Protein AF-A0A7Y4VXN4-F1 (afdb_monomer)

pLDDT: mean 85.09, std 18.15, range [38.78, 98.44]

Sequence (126 aa):
MGIVTRGLPALLALLVVAACGDRPVGPDLSAPVELRLVSPAGAEGAALVEIEGAGTAVAIDATEVVSEVIGGRTRVVLIRENPGELRFRFTPAEGERRGAATVIDVAGPDNAIRASIPGYRVEAVQ

Solvent-accessible surface area (backbone atoms only — not comparable to full-atom values): 7402 Å² total; per-residue (Å²): 141,80,91,82,86,89,79,90,74,90,80,78,76,84,77,78,75,81,78,72,77,82,65,82,86,45,42,78,38,61,47,74,37,42,36,31,59,46,54,84,84,55,56,31,17,32,35,36,35,40,28,48,38,44,49,50,60,40,59,35,91,79,20,46,58,52,62,50,68,54,95,59,22,20,39,36,40,40,38,28,95,69,52,32,84,48,38,33,36,39,35,48,38,92,89,45,70,62,25,52,54,42,69,76,48,43,22,34,67,83,72,43,70,56,94,70,64,89,77,48,40,49,41,62,65,130

Mean predicted aligned error: 10.09 Å

Structure (mmCIF, N/CA/C/O backbone):
data_AF-A0A7Y4VXN4-F1
#
_entry.id   AF-A0A7Y4VXN4-F1
#
loop_
_atom_site.group_PDB
_atom_site.id
_atom_site.type_symbol
_atom_site.label_atom_id
_atom_site.label_alt_id
_atom_site.label_comp_id
_atom_site.label_asym_id
_atom_site.label_entity_id
_atom_site.label_seq_id
_atom_site.pdbx_PDB_ins_code
_atom_site.Cartn_x
_atom_site.Cartn_y
_atom_site.Cartn_z
_atom_site.occupancy
_atom_site.B_iso_or_equiv
_atom_site.auth_seq_id
_atom_site.auth_comp_id
_atom_site.auth_asym_id
_atom_site.auth_atom_id
_atom_site.pdbx_PDB_model_num
ATOM 1 N N . MET A 1 1 ? 16.744 -39.474 -66.134 1.00 38.78 1 MET A N 1
ATOM 2 C CA . MET A 1 1 ? 16.334 -38.063 -65.932 1.00 38.78 1 MET A CA 1
ATOM 3 C C . MET A 1 1 ? 14.934 -38.088 -65.339 1.00 38.78 1 MET A C 1
ATOM 5 O O . MET A 1 1 ? 14.071 -38.630 -65.999 1.00 38.78 1 MET A O 1
ATOM 9 N N . GLY A 1 2 ? 14.612 -37.659 -64.123 1.00 41.28 2 GLY A N 1
ATOM 10 C CA . GLY A 1 2 ? 15.354 -37.096 -62.998 1.00 41.28 2 GLY A CA 1
ATOM 11 C C . GLY A 1 2 ? 14.497 -37.295 -61.733 1.00 41.28 2 GLY A C 1
ATOM 12 O O . GLY A 1 2 ? 13.276 -37.395 -61.821 1.00 41.28 2 GLY A O 1
ATOM 13 N N . ILE A 1 3 ? 15.145 -37.424 -60.577 1.00 48.34 3 ILE A N 1
ATOM 14 C CA . ILE A 1 3 ? 14.510 -37.508 -59.255 1.00 48.34 3 ILE A CA 1
ATOM 15 C C . ILE A 1 3 ? 14.100 -36.093 -5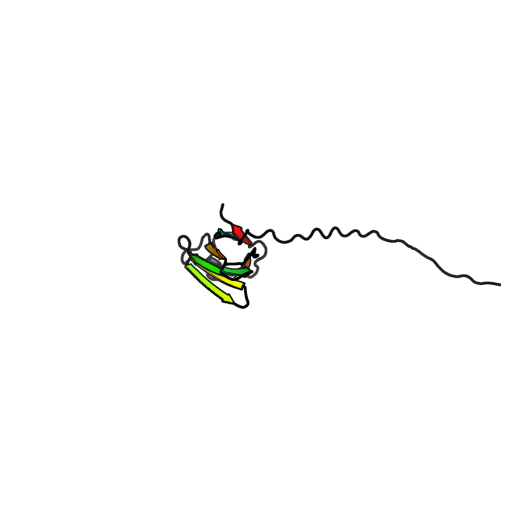8.843 1.00 48.34 3 ILE A C 1
ATOM 17 O O . ILE A 1 3 ? 14.949 -35.206 -58.887 1.00 48.34 3 ILE A O 1
ATOM 21 N N . VAL A 1 4 ? 12.869 -35.884 -58.365 1.00 46.41 4 VAL A N 1
ATOM 22 C CA . VAL A 1 4 ? 12.564 -34.726 -57.508 1.00 46.41 4 VAL A CA 1
ATOM 23 C C . VAL A 1 4 ? 11.712 -35.177 -56.325 1.00 46.41 4 VAL A C 1
ATOM 25 O O . VAL A 1 4 ? 10.547 -35.541 -56.445 1.00 46.41 4 VAL A O 1
ATOM 28 N N . THR A 1 5 ? 12.369 -35.185 -55.173 1.00 50.03 5 THR A N 1
ATOM 29 C CA . THR A 1 5 ? 11.817 -35.267 -53.824 1.00 50.03 5 THR A CA 1
ATOM 30 C C . THR A 1 5 ? 11.246 -33.909 -53.392 1.00 50.03 5 THR A C 1
ATOM 32 O O . THR A 1 5 ? 11.740 -32.879 -53.842 1.00 50.03 5 THR A O 1
ATOM 35 N N . ARG A 1 6 ? 10.333 -33.946 -52.401 1.00 50.41 6 ARG A N 1
ATOM 36 C CA . ARG A 1 6 ? 10.072 -32.950 -51.324 1.00 50.41 6 ARG A CA 1
ATOM 37 C C . ARG A 1 6 ? 8.699 -32.274 -51.352 1.00 50.41 6 ARG A C 1
ATOM 39 O O . ARG A 1 6 ? 8.335 -31.644 -52.334 1.00 50.41 6 ARG A O 1
ATOM 46 N N . GLY A 1 7 ? 8.030 -32.294 -50.190 1.00 42.56 7 GLY A N 1
ATOM 47 C CA . GLY A 1 7 ? 7.185 -31.162 -49.792 1.00 42.56 7 GLY A CA 1
ATOM 48 C C . GLY A 1 7 ? 5.898 -31.422 -49.003 1.00 42.56 7 GLY A C 1
ATOM 49 O O . GLY A 1 7 ? 4.919 -30.734 -49.249 1.00 42.56 7 GLY A O 1
ATOM 50 N N . LEU A 1 8 ? 5.864 -32.359 -48.053 1.00 49.53 8 LEU A N 1
ATOM 51 C CA . LEU A 1 8 ? 4.909 -32.309 -46.930 1.00 49.53 8 LEU A CA 1
ATOM 52 C C . LEU A 1 8 ? 5.287 -31.107 -46.020 1.00 49.53 8 LEU A C 1
ATOM 54 O O . LEU A 1 8 ? 6.485 -30.874 -45.857 1.00 49.53 8 LEU A O 1
ATOM 58 N N . PRO A 1 9 ? 4.388 -30.477 -45.244 1.00 49.94 9 PRO A N 1
ATOM 59 C CA . PRO A 1 9 ? 3.179 -29.710 -45.562 1.00 49.94 9 PRO A CA 1
ATOM 60 C C . PRO A 1 9 ? 3.307 -28.242 -45.053 1.00 49.94 9 PRO A C 1
ATOM 62 O O . PRO A 1 9 ? 3.825 -28.001 -43.966 1.00 49.94 9 PRO A O 1
ATOM 65 N N . ALA A 1 10 ? 2.796 -27.233 -45.765 1.00 52.41 10 ALA A N 1
ATOM 66 C CA . ALA A 1 10 ? 2.778 -25.846 -45.264 1.00 52.41 10 ALA A CA 1
ATOM 67 C C . ALA A 1 10 ? 1.481 -25.555 -44.484 1.00 52.41 10 ALA A C 1
ATOM 69 O O . ALA A 1 10 ? 0.628 -24.782 -44.913 1.00 52.41 10 ALA A O 1
ATOM 70 N N . LEU A 1 11 ? 1.332 -26.207 -43.328 1.00 55.06 11 LEU A N 1
ATOM 71 C CA . LEU A 1 11 ? 0.368 -25.840 -42.290 1.00 55.06 11 LEU A CA 1
ATOM 72 C C . LEU A 1 11 ? 0.880 -24.560 -41.598 1.00 55.06 11 LEU A C 1
ATOM 74 O O . LEU A 1 11 ? 1.429 -24.613 -40.500 1.00 55.06 11 LEU A O 1
ATOM 78 N N . LEU A 1 12 ? 0.778 -23.407 -42.271 1.00 57.03 12 LEU A N 1
ATOM 79 C CA . LEU A 1 12 ? 1.074 -22.109 -41.661 1.00 57.03 12 LEU A CA 1
ATOM 80 C C . LEU A 1 12 ? -0.079 -21.740 -40.722 1.00 57.03 12 LEU A C 1
ATOM 82 O O . LEU A 1 12 ? -1.063 -21.107 -41.098 1.00 57.03 12 LEU A O 1
ATOM 86 N N . ALA A 1 13 ? 0.063 -22.211 -39.486 1.00 55.03 13 ALA A N 1
ATOM 87 C CA . ALA A 1 13 ? -0.700 -21.808 -38.324 1.00 55.03 13 ALA A CA 1
ATOM 88 C C . ALA A 1 13 ? -0.621 -20.284 -38.152 1.00 55.03 13 ALA A C 1
ATOM 90 O O . ALA A 1 13 ? 0.400 -19.733 -37.737 1.00 55.03 13 ALA A O 1
ATOM 91 N N . LEU A 1 14 ? -1.721 -19.605 -38.472 1.00 54.00 14 LEU A N 1
ATOM 92 C CA . LEU A 1 14 ? -1.922 -18.186 -38.212 1.00 54.00 14 LEU A CA 1
ATOM 93 C C . LEU A 1 14 ? -2.237 -17.994 -36.714 1.00 54.00 14 LEU A C 1
ATOM 95 O O . LEU A 1 14 ? -3.375 -17.758 -36.318 1.00 54.00 14 LEU A O 1
ATOM 99 N N . LEU A 1 15 ? -1.223 -18.157 -35.862 1.00 58.66 15 LEU A N 1
ATOM 100 C CA . LEU A 1 15 ? -1.262 -17.793 -34.443 1.00 58.66 15 LEU A CA 1
ATOM 101 C C . LEU A 1 15 ? -1.130 -16.270 -34.325 1.00 58.66 15 LEU A C 1
ATOM 103 O O . LEU A 1 15 ? -0.056 -15.737 -34.050 1.00 58.66 15 LEU A O 1
ATOM 107 N N . VAL A 1 16 ? -2.230 -15.551 -34.554 1.00 60.97 16 VAL A N 1
ATOM 108 C CA . VAL A 1 16 ? -2.337 -14.147 -34.142 1.00 60.97 16 VAL A CA 1
ATOM 109 C C . VAL A 1 16 ? -2.566 -14.154 -32.635 1.00 60.97 16 VAL A C 1
ATOM 111 O O . VAL A 1 16 ? -3.694 -14.212 -32.155 1.00 60.97 16 VAL A O 1
ATOM 114 N N . VAL A 1 17 ? -1.471 -14.168 -31.876 1.00 58.03 17 VAL A N 1
ATOM 115 C CA . VAL A 1 17 ? -1.514 -13.917 -30.438 1.00 58.03 17 V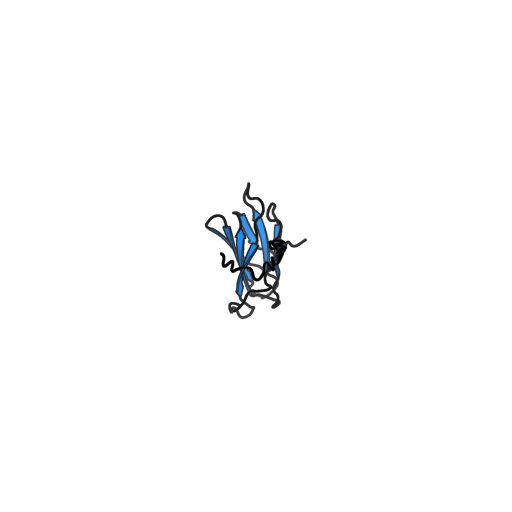AL A CA 1
ATOM 116 C C . VAL A 1 17 ? -1.927 -12.460 -30.271 1.00 58.03 17 VAL A C 1
ATOM 118 O O . VAL A 1 17 ? -1.139 -11.544 -30.505 1.00 58.03 17 VAL A O 1
ATOM 121 N N . ALA A 1 18 ? -3.186 -12.250 -29.896 1.00 55.00 18 ALA A N 1
ATOM 122 C CA . ALA A 1 18 ? -3.646 -11.009 -29.306 1.00 55.00 18 ALA A CA 1
ATOM 123 C C . ALA A 1 18 ? -2.890 -10.813 -27.984 1.00 55.00 18 ALA A C 1
ATOM 125 O O . ALA A 1 18 ? -3.367 -11.174 -26.914 1.00 55.00 18 ALA A O 1
ATOM 126 N N . ALA A 1 19 ? -1.679 -10.266 -28.061 1.00 51.06 19 ALA A N 1
ATOM 127 C CA . ALA A 1 19 ? -0.991 -9.699 -26.914 1.00 51.06 19 ALA A CA 1
ATOM 128 C C . ALA A 1 19 ? -1.661 -8.357 -26.580 1.00 51.06 19 ALA A C 1
ATOM 130 O O . ALA A 1 19 ? -1.078 -7.286 -26.741 1.00 51.06 19 ALA A O 1
ATOM 131 N N . CYS A 1 20 ? -2.926 -8.414 -26.157 1.00 53.50 20 CYS A N 1
ATOM 132 C CA . CYS A 1 20 ? -3.497 -7.355 -25.344 1.00 53.50 20 CYS A CA 1
ATOM 133 C C . CYS A 1 20 ? -2.689 -7.369 -24.052 1.00 53.50 20 CYS A C 1
ATOM 135 O O . CYS A 1 20 ? -2.827 -8.268 -23.230 1.00 53.50 20 CYS A O 1
ATOM 137 N N . GLY A 1 21 ? -1.753 -6.429 -23.943 1.00 42.59 21 GLY A N 1
ATOM 138 C CA . GLY A 1 21 ? -0.999 -6.224 -22.724 1.00 42.59 21 GLY A CA 1
ATOM 139 C C . GLY A 1 21 ? -1.968 -5.853 -21.614 1.00 42.59 21 GLY A C 1
ATOM 140 O O . GLY A 1 21 ? -2.363 -4.692 -21.518 1.00 42.59 21 GLY A O 1
ATOM 141 N N . ASP A 1 22 ? -2.314 -6.832 -20.783 1.00 48.38 22 ASP A N 1
ATOM 142 C CA . ASP A 1 22 ? -2.835 -6.636 -19.434 1.00 48.38 22 ASP A CA 1
ATOM 143 C C . ASP A 1 22 ? -1.746 -5.931 -18.621 1.00 48.38 22 ASP A C 1
ATOM 145 O O . ASP A 1 22 ? -1.037 -6.522 -17.807 1.00 48.38 22 ASP A O 1
ATOM 149 N N . ARG A 1 23 ? -1.537 -4.639 -18.890 1.00 49.44 23 ARG A N 1
ATOM 150 C CA . ARG A 1 23 ? -0.858 -3.783 -17.929 1.00 49.44 23 ARG A CA 1
ATOM 151 C C . ARG A 1 23 ? -1.801 -3.692 -16.736 1.00 49.44 23 ARG A C 1
ATOM 153 O O . ARG A 1 23 ? -2.939 -3.262 -16.935 1.00 49.44 23 ARG A O 1
ATOM 160 N N . PRO A 1 24 ? -1.363 -4.070 -15.524 1.00 49.84 24 PRO A N 1
ATOM 161 C CA . PRO A 1 24 ? -2.151 -3.832 -14.329 1.00 49.84 24 PRO A CA 1
ATOM 162 C C . PRO A 1 24 ? -2.530 -2.351 -14.303 1.00 49.84 24 PRO A C 1
ATOM 164 O O . PRO A 1 24 ? -1.654 -1.483 -14.317 1.00 49.84 24 PRO A O 1
ATOM 167 N N . VAL A 1 25 ? -3.829 -2.055 -14.348 1.00 57.94 25 VAL A N 1
ATOM 168 C CA . VAL A 1 25 ? -4.331 -0.688 -14.200 1.00 57.94 25 VAL A CA 1
ATOM 169 C C . VAL A 1 25 ? -4.1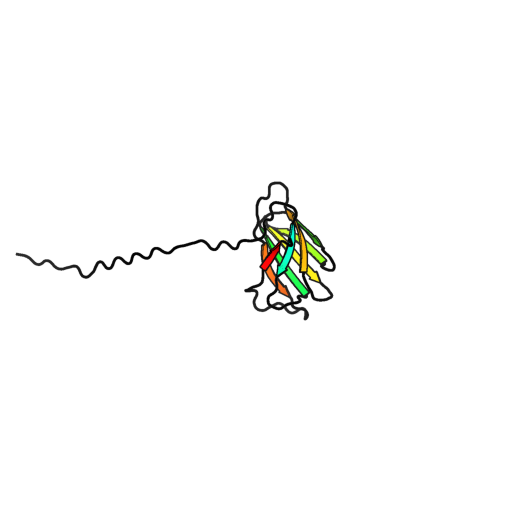74 -0.340 -12.723 1.00 57.94 25 VAL A C 1
ATOM 171 O O . VAL A 1 25 ? -5.039 -0.638 -11.906 1.00 57.94 25 VAL A O 1
ATOM 174 N N . GLY A 1 26 ? -3.004 0.185 -12.368 1.00 66.88 26 GLY A N 1
ATOM 175 C CA . GLY A 1 26 ? -2.736 0.731 -11.043 1.00 66.88 26 GLY A CA 1
ATOM 176 C C . GLY A 1 26 ? -3.440 2.078 -10.832 1.00 66.88 26 GLY A C 1
ATOM 177 O O . GLY A 1 26 ? -3.936 2.670 -11.797 1.00 66.88 26 GLY A O 1
ATOM 178 N N . PRO A 1 27 ? -3.491 2.576 -9.585 1.00 76.94 27 PRO A N 1
ATOM 179 C CA . PRO A 1 27 ? -4.010 3.912 -9.297 1.00 76.94 27 PRO A CA 1
ATOM 180 C C . PRO A 1 27 ? -3.233 4.992 -10.071 1.00 76.94 27 PRO A C 1
ATOM 182 O O . PRO A 1 27 ? -2.033 4.854 -10.306 1.00 76.94 27 PRO A O 1
ATOM 185 N N . ASP A 1 28 ? -3.899 6.084 -10.461 1.00 83.06 28 ASP A N 1
ATOM 186 C CA . ASP A 1 28 ? -3.207 7.243 -11.036 1.00 83.06 28 ASP A CA 1
ATOM 187 C C . ASP A 1 28 ? -2.489 8.013 -9.923 1.00 83.06 28 ASP A C 1
ATOM 189 O O . ASP A 1 28 ? -3.121 8.664 -9.094 1.00 83.06 28 ASP A O 1
ATOM 193 N N . LEU A 1 29 ? -1.160 7.917 -9.904 1.00 89.12 29 LEU A N 1
ATOM 194 C CA . LEU A 1 29 ? -0.300 8.557 -8.907 1.00 89.12 29 LEU A CA 1
ATOM 195 C C . LEU A 1 29 ? 0.314 9.876 -9.403 1.00 89.12 29 LEU A C 1
ATOM 197 O O . LEU A 1 29 ? 1.380 10.267 -8.943 1.00 89.12 29 LEU A O 1
ATOM 201 N N . SER A 1 30 ? -0.303 10.549 -10.380 1.00 87.44 30 SER A N 1
ATOM 202 C CA . SER A 1 30 ? 0.169 11.850 -10.894 1.00 87.44 30 SER A CA 1
ATOM 203 C C . SER A 1 30 ? -0.195 13.057 -10.017 1.00 87.44 30 SER A C 1
ATOM 205 O O . SER A 1 30 ? 0.310 14.156 -10.242 1.00 87.44 30 SER A O 1
ATOM 207 N N . ALA A 1 31 ? -1.038 12.863 -9.005 1.00 91.25 31 ALA A N 1
ATOM 208 C CA . ALA A 1 31 ? -1.435 13.870 -8.029 1.00 91.25 31 ALA A CA 1
ATOM 209 C C . ALA A 1 31 ? -1.512 13.232 -6.631 1.00 91.25 31 ALA A C 1
ATOM 211 O O . ALA A 1 31 ? -1.513 12.001 -6.527 1.00 91.25 31 ALA A O 1
ATOM 212 N N . PRO A 1 32 ? -1.578 14.037 -5.553 1.00 94.00 32 PRO A N 1
ATOM 213 C CA . PRO A 1 32 ? -1.845 13.511 -4.225 1.00 94.00 32 PRO A CA 1
ATOM 214 C C . PRO A 1 32 ? -3.104 12.644 -4.228 1.00 94.00 32 PRO A C 1
ATOM 216 O O . PRO A 1 32 ? -4.170 13.092 -4.651 1.00 94.00 32 PRO A O 1
ATOM 219 N N . VAL A 1 33 ? -2.978 11.409 -3.758 1.00 93.88 33 VAL A N 1
ATOM 220 C CA . VAL A 1 33 ? -4.046 10.413 -3.817 1.00 93.88 33 VAL A CA 1
ATOM 221 C C . VAL A 1 33 ? -4.044 9.575 -2.557 1.00 93.88 33 VAL A C 1
ATOM 223 O O . VAL A 1 33 ? -3.006 9.271 -1.966 1.00 93.88 33 VAL A O 1
ATOM 226 N N . GLU A 1 34 ? -5.239 9.229 -2.119 1.00 96.00 34 GLU A N 1
ATOM 227 C CA . GLU A 1 34 ? -5.422 8.302 -1.028 1.00 96.00 34 GLU A CA 1
ATOM 228 C C . GLU A 1 34 ? -5.449 6.869 -1.548 1.00 96.00 34 GLU A C 1
ATOM 230 O O . GLU A 1 34 ? -6.157 6.561 -2.503 1.00 96.00 34 GLU A O 1
ATOM 235 N N . LEU A 1 35 ? -4.671 5.999 -0.916 1.00 96.00 35 LEU A N 1
ATOM 236 C CA . LEU A 1 35 ? -4.481 4.617 -1.314 1.00 96.00 35 LEU A CA 1
ATOM 237 C C . LEU A 1 35 ? -4.867 3.681 -0.172 1.00 96.00 35 LEU A C 1
ATOM 239 O O . LEU A 1 35 ? -4.611 3.964 1.000 1.00 96.00 35 LEU A O 1
ATOM 243 N N . ARG A 1 36 ? -5.438 2.531 -0.527 1.00 96.25 36 ARG A N 1
ATOM 244 C CA . ARG A 1 36 ? -5.708 1.430 0.401 1.00 96.25 36 ARG A CA 1
ATOM 245 C C . ARG A 1 36 ? -5.124 0.122 -0.107 1.00 96.25 36 ARG A C 1
ATOM 247 O O . ARG A 1 36 ? -5.128 -0.140 -1.313 1.00 96.25 36 ARG A O 1
ATOM 254 N N . LEU A 1 37 ? -4.688 -0.726 0.819 1.00 96.69 37 LEU A N 1
ATOM 255 C CA . LEU A 1 37 ? -4.438 -2.131 0.524 1.00 96.69 37 LEU A CA 1
ATOM 256 C C . LEU A 1 37 ? -5.775 -2.865 0.402 1.00 96.69 37 LEU A C 1
ATOM 258 O O . LEU A 1 37 ? -6.583 -2.854 1.329 1.00 96.69 37 LEU A O 1
ATOM 262 N N . VAL A 1 38 ? -5.979 -3.567 -0.708 1.00 96.50 38 VAL A N 1
ATOM 263 C CA . VAL A 1 38 ? -7.057 -4.545 -0.835 1.00 96.50 38 VAL A CA 1
ATOM 264 C C . VAL A 1 38 ? -6.493 -5.931 -0.572 1.00 96.50 38 VAL A C 1
ATOM 266 O O . VAL A 1 38 ? -5.720 -6.456 -1.375 1.00 96.50 38 VAL A O 1
ATOM 269 N N . SER A 1 39 ? -6.895 -6.511 0.558 1.00 96.31 39 SER A N 1
ATOM 270 C CA . SER A 1 39 ? -6.510 -7.861 0.961 1.00 96.31 39 SER A CA 1
ATOM 271 C C . SER A 1 39 ? -7.606 -8.883 0.627 1.00 96.31 39 SER A C 1
ATOM 273 O O . SER A 1 39 ? -8.765 -8.673 0.997 1.00 96.31 39 SER A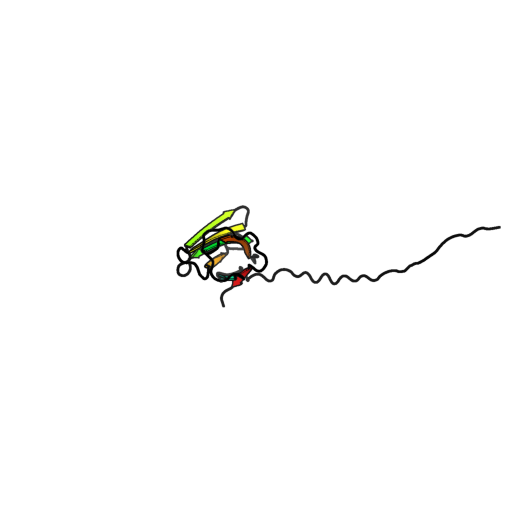 O 1
ATOM 275 N N . PRO A 1 40 ? -7.268 -10.022 -0.006 1.00 96.44 40 PRO A N 1
ATOM 276 C CA . PRO A 1 40 ? -8.174 -11.161 -0.126 1.00 96.44 40 PRO A CA 1
ATOM 277 C C . PRO A 1 40 ? -8.377 -11.921 1.198 1.00 96.44 40 PRO A C 1
ATOM 279 O O . PRO A 1 40 ? -9.322 -12.699 1.303 1.00 96.44 40 PRO A O 1
ATOM 282 N N . ALA A 1 41 ? -7.515 -11.721 2.201 1.00 94.88 41 ALA A N 1
ATOM 283 C CA . ALA A 1 41 ? -7.581 -12.397 3.499 1.00 94.88 41 ALA A CA 1
ATOM 284 C C . ALA A 1 41 ? -8.297 -11.574 4.590 1.00 94.88 41 ALA A C 1
ATOM 286 O O . ALA A 1 41 ? -8.448 -12.046 5.717 1.00 94.88 41 ALA A O 1
ATOM 287 N N . GLY A 1 42 ? -8.774 -10.367 4.264 1.00 94.00 42 GLY A N 1
ATOM 288 C CA . GLY A 1 42 ? -9.492 -9.494 5.191 1.00 94.00 42 GLY A CA 1
ATOM 289 C C . GLY A 1 42 ? -8.564 -8.542 5.946 1.00 94.00 42 GLY A C 1
ATOM 290 O O . GLY A 1 42 ? -7.734 -7.876 5.337 1.00 94.00 42 GLY A O 1
ATOM 291 N N . ALA A 1 43 ? -8.753 -8.418 7.261 1.00 95.75 43 ALA A N 1
ATOM 292 C CA . ALA A 1 43 ? -7.972 -7.502 8.092 1.00 95.75 43 ALA A CA 1
ATOM 293 C C . ALA A 1 43 ? -6.491 -7.916 8.154 1.00 95.75 43 ALA A C 1
ATOM 295 O O . ALA A 1 43 ? -6.182 -9.078 8.423 1.00 95.75 43 ALA A O 1
ATOM 296 N N . GLU A 1 44 ? -5.588 -6.954 7.953 1.00 97.12 44 GLU A N 1
ATOM 297 C CA . GLU A 1 44 ? -4.135 -7.163 7.974 1.00 97.12 44 GLU A CA 1
ATOM 298 C C . GLU A 1 44 ? -3.473 -6.319 9.069 1.00 97.12 44 GLU A C 1
ATOM 300 O O . GLU A 1 44 ? -4.024 -5.303 9.503 1.00 97.12 44 GLU A O 1
ATOM 305 N N . GLY A 1 45 ? -2.297 -6.760 9.523 1.00 97.50 45 GLY A N 1
ATOM 306 C CA . GLY A 1 45 ? -1.497 -6.056 10.527 1.00 97.50 45 GLY A CA 1
ATOM 307 C C . GLY A 1 45 ? -0.470 -5.113 9.904 1.00 97.50 45 GLY A C 1
ATOM 308 O O . GLY A 1 45 ? -0.270 -4.003 10.392 1.00 97.50 45 GLY A O 1
ATOM 309 N N . ALA A 1 46 ? 0.157 -5.516 8.796 1.00 98.38 46 ALA A N 1
ATOM 310 C CA . ALA A 1 46 ? 1.128 -4.678 8.099 1.00 98.38 46 ALA A CA 1
ATOM 311 C C . ALA A 1 46 ? 1.241 -5.013 6.610 1.00 98.38 46 ALA A C 1
ATOM 313 O O . ALA A 1 46 ? 0.872 -6.103 6.173 1.00 98.38 46 ALA A O 1
ATOM 314 N N . ALA A 1 47 ? 1.797 -4.088 5.832 1.00 98.38 47 ALA A N 1
ATOM 315 C CA . ALA A 1 47 ? 2.164 -4.332 4.443 1.00 98.38 47 ALA A CA 1
ATOM 316 C C . ALA A 1 47 ? 3.360 -3.487 4.010 1.00 98.38 47 ALA A C 1
ATOM 318 O O . ALA A 1 47 ? 3.502 -2.335 4.418 1.00 98.38 47 ALA A O 1
ATOM 319 N N . LEU A 1 48 ? 4.186 -4.052 3.134 1.00 98.38 48 LEU A N 1
ATOM 320 C CA . LEU A 1 48 ? 5.196 -3.330 2.376 1.00 98.38 48 LEU A CA 1
ATOM 321 C C . LEU A 1 48 ? 4.678 -3.115 0.953 1.00 98.38 48 LEU A C 1
ATOM 323 O O . LEU A 1 48 ? 4.380 -4.067 0.229 1.00 98.38 48 LEU A O 1
ATOM 327 N N . VAL A 1 49 ? 4.615 -1.854 0.547 1.00 97.50 49 VAL A N 1
ATOM 328 C CA . VAL A 1 49 ? 4.225 -1.415 -0.792 1.00 97.50 49 VAL A CA 1
ATOM 329 C C . VAL A 1 49 ? 5.413 -0.719 -1.447 1.00 97.50 49 VAL A C 1
ATOM 331 O O . VAL A 1 49 ? 6.118 0.062 -0.811 1.00 97.50 49 VAL A O 1
ATOM 334 N N . GLU A 1 50 ? 5.630 -0.981 -2.730 1.00 96.31 50 GLU A N 1
ATOM 335 C CA . GLU A 1 50 ? 6.582 -0.244 -3.556 1.00 96.31 50 GLU A CA 1
ATOM 336 C C . GLU A 1 50 ? 5.827 0.540 -4.628 1.00 96.31 50 GLU A C 1
ATOM 338 O O . GLU A 1 50 ? 4.988 -0.005 -5.345 1.00 96.31 50 GLU A O 1
ATOM 343 N N . ILE A 1 51 ? 6.118 1.832 -4.715 1.00 95.06 51 ILE A N 1
ATOM 344 C CA . ILE A 1 51 ? 5.531 2.764 -5.669 1.00 95.06 51 ILE A CA 1
ATOM 345 C C . ILE A 1 51 ? 6.620 3.192 -6.647 1.00 95.06 51 ILE A C 1
ATOM 347 O O . ILE A 1 51 ? 7.704 3.612 -6.241 1.00 95.06 51 ILE A O 1
ATOM 351 N N . GLU A 1 52 ? 6.341 3.085 -7.942 1.00 92.25 52 GLU A N 1
ATOM 352 C CA . GLU A 1 52 ? 7.218 3.640 -8.969 1.00 92.25 52 GLU A CA 1
ATOM 353 C C . GLU A 1 52 ? 7.199 5.173 -8.920 1.00 92.25 52 GLU A C 1
ATOM 355 O O . GLU A 1 52 ? 6.130 5.783 -8.904 1.00 92.25 52 GLU A O 1
ATOM 360 N N . GLY A 1 53 ? 8.383 5.787 -8.910 1.00 91.75 53 GLY A N 1
ATOM 361 C CA . GLY A 1 53 ? 8.550 7.229 -8.756 1.00 91.75 53 GLY A CA 1
ATOM 362 C C . GLY A 1 53 ? 8.840 7.651 -7.315 1.00 91.75 53 GLY A C 1
ATOM 363 O O . GLY A 1 53 ? 8.517 6.962 -6.336 1.00 91.75 53 GLY A O 1
ATOM 364 N N . ALA A 1 54 ? 9.487 8.805 -7.184 1.00 93.69 54 ALA A N 1
ATOM 365 C CA . ALA A 1 54 ? 9.724 9.434 -5.895 1.00 93.69 54 ALA A CA 1
ATOM 366 C C . ALA A 1 54 ? 8.452 10.106 -5.349 1.00 93.69 54 ALA A C 1
ATOM 368 O O . ALA A 1 54 ? 7.639 10.665 -6.086 1.00 93.69 54 ALA A O 1
ATOM 369 N N . GLY A 1 55 ? 8.295 10.104 -4.030 1.00 94.19 55 GLY A N 1
ATOM 370 C CA . GLY A 1 55 ? 7.194 10.777 -3.359 1.00 94.19 55 GLY A CA 1
ATOM 371 C C . GLY A 1 55 ? 7.246 10.595 -1.852 1.00 94.19 55 GLY A C 1
ATOM 372 O O . GLY A 1 55 ? 8.210 10.062 -1.300 1.00 94.19 55 GLY A O 1
ATOM 373 N N . THR A 1 56 ? 6.197 11.053 -1.184 1.00 95.56 56 THR A N 1
ATOM 374 C CA . THR A 1 56 ? 6.032 10.920 0.263 1.00 95.56 56 THR A CA 1
ATOM 375 C C . THR A 1 56 ? 4.725 10.209 0.574 1.00 95.56 56 THR A C 1
ATOM 377 O O . THR A 1 56 ? 3.703 10.442 -0.074 1.00 95.56 56 THR A O 1
ATOM 380 N N . ALA A 1 57 ? 4.756 9.324 1.568 1.00 97.12 57 ALA A N 1
ATOM 381 C CA . ALA A 1 57 ? 3.566 8.673 2.090 1.00 97.12 57 ALA A CA 1
ATOM 382 C C . ALA A 1 57 ? 3.295 9.166 3.512 1.00 97.12 57 ALA A C 1
ATOM 384 O O . ALA A 1 57 ? 4.217 9.308 4.314 1.00 97.12 57 ALA A O 1
ATOM 385 N N . VAL A 1 58 ? 2.029 9.424 3.823 1.00 97.44 58 VAL A N 1
ATOM 386 C CA . VAL A 1 58 ? 1.597 9.842 5.159 1.00 97.44 58 VAL A CA 1
ATOM 387 C C . VAL A 1 58 ? 0.450 8.974 5.655 1.00 97.44 58 VAL A C 1
ATOM 389 O O . VAL A 1 58 ? -0.385 8.508 4.876 1.00 97.44 58 VAL A O 1
ATOM 392 N N . ALA A 1 59 ? 0.434 8.782 6.970 1.00 95.94 59 ALA A N 1
ATOM 393 C CA . ALA A 1 59 ? -0.577 8.034 7.698 1.00 95.94 59 ALA A CA 1
ATOM 394 C C . ALA A 1 59 ? -1.999 8.548 7.454 1.00 95.94 59 ALA A C 1
ATOM 396 O O . ALA A 1 59 ? -2.236 9.755 7.344 1.00 95.94 59 ALA A O 1
ATOM 397 N N . ILE A 1 60 ? -2.942 7.607 7.413 1.00 95.56 60 ILE A N 1
ATOM 398 C CA . ILE A 1 60 ? -4.380 7.858 7.488 1.00 95.56 60 ILE A CA 1
ATOM 399 C C . ILE A 1 60 ? -4.950 6.978 8.594 1.00 95.56 60 ILE A C 1
ATOM 401 O O . ILE A 1 60 ? -4.563 5.818 8.748 1.00 95.56 60 ILE A O 1
ATOM 405 N N . ASP A 1 61 ? -5.888 7.538 9.353 1.00 93.00 61 ASP A N 1
ATOM 406 C CA . ASP A 1 61 ? -6.533 6.878 10.483 1.00 93.00 61 ASP A CA 1
ATOM 407 C C . ASP A 1 61 ? -5.500 6.300 11.470 1.00 93.00 61 ASP A C 1
ATOM 409 O O . ASP A 1 61 ? -4.594 7.003 11.913 1.00 93.00 61 ASP A O 1
ATOM 413 N N . ALA A 1 62 ? -5.644 5.025 11.836 1.00 93.69 62 ALA A N 1
ATOM 414 C CA . ALA A 1 62 ? -4.764 4.328 12.770 1.00 93.69 62 ALA A CA 1
ATOM 415 C C . ALA A 1 62 ? -3.580 3.618 12.083 1.00 93.69 62 ALA A C 1
ATOM 417 O O . ALA A 1 62 ? -2.918 2.804 12.724 1.00 93.69 62 ALA A O 1
ATOM 418 N N . THR A 1 63 ? -3.353 3.844 10.784 1.00 96.62 63 THR A N 1
ATOM 419 C CA . THR A 1 63 ? -2.209 3.273 10.064 1.00 96.62 63 THR A CA 1
ATOM 420 C C . THR A 1 63 ? -0.966 4.113 10.307 1.00 96.62 63 THR A C 1
ATOM 422 O O . THR A 1 63 ? -0.906 5.273 9.914 1.00 96.62 63 THR A O 1
ATOM 425 N N . GLU A 1 64 ? 0.056 3.510 10.897 1.00 97.75 64 GLU A N 1
ATOM 426 C CA . GLU A 1 64 ? 1.401 4.068 10.925 1.00 97.75 64 GLU A CA 1
ATOM 427 C C . GLU A 1 64 ? 2.077 3.866 9.571 1.00 97.75 64 GLU A C 1
ATOM 429 O O . GLU A 1 64 ? 1.899 2.835 8.915 1.00 97.75 64 GLU A O 1
ATOM 434 N N . VAL A 1 65 ? 2.854 4.863 9.147 1.00 98.19 65 VAL A N 1
ATOM 435 C CA . VAL A 1 65 ? 3.506 4.873 7.838 1.00 98.19 65 VAL A CA 1
ATOM 436 C C . VAL A 1 65 ? 4.966 5.252 7.989 1.00 98.19 65 VAL A C 1
ATOM 438 O O . VAL A 1 65 ? 5.293 6.306 8.535 1.00 98.19 65 VAL A O 1
ATOM 441 N N . VAL A 1 66 ? 5.836 4.411 7.441 1.00 97.62 66 VAL A N 1
ATOM 442 C CA . VAL A 1 66 ? 7.254 4.713 7.238 1.00 97.62 66 VAL A CA 1
ATOM 443 C C . VAL A 1 66 ? 7.529 4.631 5.746 1.00 97.62 66 VAL A C 1
ATOM 445 O O . VAL A 1 66 ? 7.171 3.641 5.110 1.00 97.62 66 VAL A O 1
ATOM 448 N N . SER A 1 67 ? 8.155 5.655 5.169 1.00 96.88 67 SER A N 1
ATOM 449 C CA . SER A 1 67 ? 8.479 5.652 3.743 1.00 96.88 67 SER A CA 1
ATOM 450 C C . SER A 1 67 ? 9.873 6.163 3.442 1.00 96.88 67 SER A C 1
ATOM 452 O O . SER A 1 67 ? 10.330 7.118 4.067 1.00 96.88 67 SER A O 1
ATOM 454 N N . GLU A 1 68 ? 10.500 5.577 2.427 1.00 97.69 68 GLU A N 1
ATOM 455 C CA . GLU A 1 68 ? 11.823 5.959 1.942 1.00 97.69 68 GLU A CA 1
ATOM 456 C C . GLU A 1 68 ? 11.881 5.870 0.413 1.00 97.69 68 GLU A C 1
ATOM 458 O O . GLU A 1 68 ? 11.306 4.962 -0.191 1.00 97.69 68 GLU A O 1
ATOM 463 N N . VAL A 1 69 ? 12.593 6.805 -0.222 1.00 96.44 69 VAL A N 1
ATOM 464 C CA . VAL A 1 69 ? 12.848 6.775 -1.667 1.00 96.44 69 VAL A CA 1
ATOM 465 C C . VAL A 1 69 ? 14.186 6.087 -1.930 1.00 96.44 69 VAL A C 1
ATOM 467 O O . VAL A 1 69 ? 15.234 6.581 -1.524 1.00 96.44 69 VAL A O 1
ATOM 470 N N . ILE A 1 70 ? 14.161 4.965 -2.649 1.00 94.19 70 ILE A N 1
ATOM 471 C CA . ILE A 1 70 ? 15.336 4.151 -2.978 1.00 94.19 70 ILE A CA 1
ATOM 472 C C . ILE A 1 70 ? 15.318 3.854 -4.477 1.00 94.19 70 ILE A C 1
ATOM 474 O O . ILE A 1 70 ? 14.371 3.267 -4.996 1.00 94.19 70 ILE A O 1
ATOM 478 N N . GLY A 1 71 ? 16.371 4.253 -5.197 1.00 90.94 71 GLY A N 1
ATOM 479 C CA . GLY A 1 71 ? 16.520 3.928 -6.622 1.00 90.94 71 GLY A CA 1
ATOM 480 C C . GLY A 1 71 ? 15.394 4.462 -7.521 1.00 90.94 71 GLY A C 1
ATOM 481 O O . GLY A 1 71 ? 15.045 3.809 -8.499 1.00 90.94 71 GLY A O 1
ATOM 482 N N . GLY A 1 72 ? 14.802 5.615 -7.181 1.00 89.75 72 GLY A N 1
ATOM 483 C CA . GLY A 1 72 ? 13.686 6.209 -7.934 1.00 89.75 72 GLY A CA 1
ATOM 484 C C . GLY A 1 72 ? 12.324 5.558 -7.672 1.00 89.75 72 GLY A C 1
ATOM 485 O O . GLY A 1 72 ? 11.379 5.787 -8.421 1.00 89.75 72 GLY A O 1
ATOM 486 N N . ARG A 1 73 ? 12.213 4.735 -6.625 1.00 93.94 73 ARG A N 1
ATOM 487 C CA . ARG A 1 73 ? 10.957 4.148 -6.150 1.00 93.94 73 ARG A CA 1
ATOM 488 C C . ARG A 1 73 ? 10.725 4.536 -4.703 1.00 93.94 73 ARG A C 1
ATOM 490 O O . ARG A 1 73 ? 11.680 4.650 -3.939 1.00 93.94 73 ARG A O 1
ATOM 497 N N . THR A 1 74 ? 9.471 4.694 -4.313 1.00 96.12 74 THR A N 1
ATOM 498 C CA . THR A 1 74 ? 9.100 4.935 -2.919 1.00 96.12 74 THR A CA 1
ATOM 499 C C . THR A 1 74 ? 8.675 3.622 -2.279 1.00 96.12 74 THR A C 1
ATOM 501 O O . THR A 1 74 ? 7.708 3.001 -2.715 1.00 96.12 74 THR A O 1
ATOM 504 N N . ARG A 1 75 ? 9.382 3.186 -1.237 1.00 97.81 75 ARG A N 1
ATOM 505 C CA . ARG A 1 75 ? 8.956 2.069 -0.390 1.00 97.81 75 ARG A CA 1
ATOM 506 C C . ARG A 1 75 ? 8.159 2.603 0.777 1.00 97.81 75 ARG A C 1
ATOM 508 O O . ARG A 1 75 ? 8.581 3.558 1.417 1.00 97.81 75 ARG A O 1
ATOM 515 N N . VAL A 1 76 ? 7.021 1.980 1.039 1.00 98.25 76 VAL A N 1
ATOM 516 C CA . VAL A 1 76 ? 6.070 2.391 2.065 1.00 98.25 76 VAL A CA 1
ATOM 517 C C . VAL A 1 76 ? 5.735 1.177 2.916 1.00 98.25 76 VAL A C 1
ATOM 519 O O . VAL A 1 76 ? 5.197 0.192 2.417 1.00 98.25 76 VAL A O 1
ATOM 522 N N . VAL A 1 77 ? 6.055 1.248 4.201 1.00 98.38 77 VAL A N 1
ATOM 523 C CA . VAL A 1 77 ? 5.639 0.274 5.207 1.00 98.38 77 VAL A CA 1
ATOM 524 C C . VAL A 1 77 ? 4.417 0.837 5.919 1.00 98.38 77 VAL A C 1
ATOM 526 O O . VAL A 1 77 ? 4.461 1.949 6.442 1.00 98.38 77 VAL A O 1
ATOM 529 N N . LEU A 1 78 ? 3.339 0.063 5.916 1.00 98.44 78 LEU A N 1
ATOM 530 C CA . LEU A 1 78 ? 2.076 0.344 6.590 1.00 98.44 78 LEU A CA 1
ATOM 531 C C . LEU A 1 78 ? 1.954 -0.595 7.784 1.00 98.44 78 LEU A C 1
ATOM 533 O O . LEU A 1 78 ? 2.140 -1.799 7.610 1.00 98.44 78 LEU A O 1
ATOM 537 N N . ILE A 1 79 ? 1.626 -0.077 8.966 1.00 98.19 79 ILE A N 1
ATOM 538 C CA . ILE A 1 79 ? 1.497 -0.875 10.194 1.00 98.19 79 ILE A CA 1
ATOM 539 C C . ILE A 1 79 ? 0.231 -0.456 10.938 1.00 98.19 79 ILE A C 1
ATOM 541 O O . ILE A 1 79 ? -0.102 0.725 11.008 1.00 98.19 79 ILE A O 1
ATOM 545 N N . ARG A 1 80 ? -0.486 -1.421 11.510 1.00 97.25 80 ARG A N 1
ATOM 546 C CA . ARG A 1 80 ? -1.552 -1.184 12.483 1.00 97.25 80 ARG A CA 1
ATOM 547 C C . ARG A 1 80 ? -1.384 -2.107 13.676 1.00 97.25 80 ARG A C 1
ATOM 549 O O . ARG A 1 80 ? -1.330 -3.320 13.513 1.00 97.25 80 ARG A O 1
ATOM 556 N N . GLU A 1 81 ? -1.418 -1.533 14.876 1.00 94.12 81 GLU A N 1
ATOM 557 C CA . GLU A 1 81 ? -1.440 -2.316 16.119 1.00 94.12 81 GLU A CA 1
ATOM 558 C C . GLU A 1 81 ? -2.702 -3.185 16.227 1.00 94.12 81 GLU A C 1
ATOM 560 O O . GLU A 1 81 ? -2.644 -4.340 16.637 1.00 94.12 81 GLU A O 1
ATOM 565 N N . ASN A 1 82 ? -3.850 -2.625 15.832 1.00 95.88 82 ASN A N 1
ATOM 566 C CA . ASN A 1 82 ? -5.119 -3.340 15.745 1.00 95.88 82 ASN A CA 1
ATOM 567 C C . ASN A 1 82 ? -5.418 -3.644 14.270 1.00 95.88 82 ASN A C 1
ATOM 569 O O . ASN A 1 82 ? -5.663 -2.688 13.517 1.00 95.88 82 ASN A O 1
ATOM 573 N N . PRO A 1 83 ? -5.414 -4.926 13.853 1.00 95.19 83 PRO A N 1
ATOM 574 C CA . PRO A 1 83 ? -5.553 -5.310 12.453 1.00 95.19 83 PRO A CA 1
ATOM 575 C C . PRO A 1 83 ? -6.807 -4.736 11.799 1.00 95.19 83 PRO A C 1
ATOM 577 O O . PRO A 1 83 ? -7.878 -4.677 12.408 1.00 95.19 83 PRO A O 1
ATOM 580 N N . GLY A 1 84 ? -6.690 -4.328 10.539 1.00 94.69 84 GLY A N 1
ATOM 581 C CA . GLY A 1 84 ? -7.787 -3.689 9.824 1.00 94.69 84 GLY A CA 1
ATOM 582 C C . GLY A 1 84 ? -7.407 -3.258 8.416 1.00 94.69 84 GLY A C 1
ATOM 583 O O . GLY A 1 84 ? -6.470 -3.782 7.821 1.00 94.69 84 GLY A O 1
ATOM 584 N N . GLU A 1 85 ? -8.158 -2.298 7.879 1.00 95.25 85 GLU A N 1
ATOM 585 C CA . GLU A 1 85 ? -7.827 -1.659 6.605 1.00 95.25 85 GLU A CA 1
ATOM 586 C C . GLU A 1 85 ? -6.529 -0.848 6.747 1.00 95.25 85 GLU A C 1
ATOM 588 O O . GLU A 1 85 ? -6.374 -0.097 7.715 1.00 95.25 85 GLU A O 1
ATOM 593 N N . LEU A 1 86 ? -5.607 -1.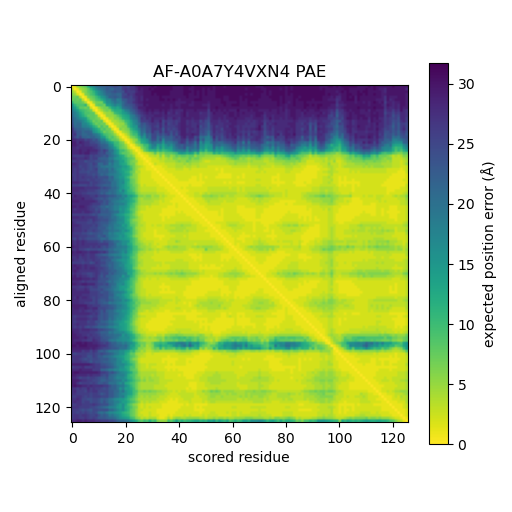005 5.793 1.00 97.62 86 LEU A N 1
ATOM 594 C CA . LEU A 1 86 ? -4.357 -0.246 5.719 1.00 97.62 86 LEU A CA 1
ATOM 595 C C . LEU A 1 86 ? -4.508 0.857 4.670 1.00 97.62 86 LEU A C 1
ATOM 597 O O . LEU A 1 86 ? -4.671 0.559 3.482 1.00 97.62 86 LEU A O 1
ATOM 601 N N . ARG A 1 87 ? -4.458 2.118 5.113 1.00 97.12 87 ARG A N 1
ATOM 602 C CA . ARG A 1 87 ? -4.641 3.310 4.274 1.00 97.12 87 ARG A CA 1
ATOM 603 C C . ARG A 1 87 ? -3.533 4.320 4.482 1.00 97.12 87 ARG A C 1
ATOM 605 O O . ARG A 1 87 ? -2.993 4.467 5.572 1.00 97.12 87 ARG A O 1
ATOM 612 N N . PHE A 1 88 ? -3.207 5.030 3.414 1.00 97.81 88 PHE A N 1
ATOM 613 C CA . PHE A 1 88 ? -2.214 6.091 3.435 1.00 97.81 88 PHE A CA 1
ATOM 614 C C . PHE A 1 88 ? -2.479 7.077 2.303 1.00 97.81 88 PHE A C 1
ATOM 616 O O . PHE A 1 88 ? -3.084 6.734 1.288 1.00 97.81 88 PHE A O 1
ATOM 623 N N . ARG A 1 89 ? -2.007 8.312 2.454 1.00 97.31 89 ARG A N 1
ATOM 624 C CA . ARG A 1 89 ? -1.984 9.277 1.352 1.00 97.31 89 ARG A CA 1
ATOM 625 C C . ARG A 1 89 ? -0.597 9.285 0.743 1.00 97.31 89 ARG A C 1
ATOM 627 O O . ARG A 1 89 ? 0.382 9.455 1.462 1.00 97.31 89 ARG A O 1
ATOM 634 N N . PHE A 1 90 ? -0.523 9.147 -0.571 1.00 96.69 90 PHE A N 1
ATOM 635 C CA . PHE A 1 90 ? 0.706 9.310 -1.330 1.00 96.69 90 PHE A CA 1
ATOM 636 C C . PHE A 1 90 ? 0.699 10.659 -2.045 1.00 96.69 90 PHE A C 1
ATOM 638 O O . PHE A 1 90 ? -0.307 11.048 -2.634 1.00 96.69 90 PHE A O 1
ATOM 645 N N . THR A 1 91 ? 1.819 11.372 -1.990 1.00 95.62 91 THR A N 1
ATOM 646 C CA . THR A 1 91 ? 2.051 12.604 -2.745 1.00 95.62 91 THR A CA 1
ATOM 647 C C . THR A 1 91 ? 3.273 12.405 -3.640 1.00 95.62 91 THR A C 1
ATOM 649 O O . THR A 1 91 ? 4.374 12.243 -3.106 1.00 95.62 91 THR A O 1
ATOM 652 N N . PRO A 1 92 ? 3.116 12.399 -4.977 1.00 95.00 92 PRO A N 1
ATOM 653 C CA . PRO A 1 92 ? 4.249 12.278 -5.888 1.00 95.00 92 PRO A CA 1
ATOM 654 C C . PRO A 1 92 ? 5.152 13.513 -5.795 1.00 95.00 92 PRO A C 1
ATOM 656 O O . PRO A 1 92 ? 4.679 14.628 -5.555 1.00 95.00 92 PRO A O 1
ATOM 659 N N . ALA A 1 93 ? 6.454 13.322 -6.002 1.00 93.50 93 ALA A N 1
ATOM 660 C CA . ALA A 1 93 ? 7.386 14.431 -6.161 1.00 93.50 93 ALA A CA 1
ATOM 661 C C . ALA A 1 93 ? 7.102 15.214 -7.460 1.00 93.50 93 ALA A C 1
ATOM 663 O O . ALA A 1 93 ? 6.476 14.712 -8.395 1.00 93.50 93 ALA A O 1
ATOM 664 N N . GLU A 1 94 ? 7.566 16.464 -7.539 1.00 89.38 94 GLU A N 1
ATOM 665 C CA . GLU A 1 94 ? 7.345 17.298 -8.724 1.00 89.38 94 GLU A CA 1
ATOM 666 C C . GLU A 1 94 ? 7.960 16.665 -9.984 1.00 89.38 94 GLU A C 1
ATOM 668 O O . GLU A 1 94 ? 9.115 16.244 -9.993 1.00 89.38 94 GLU A O 1
ATOM 673 N N . GLY A 1 95 ? 7.180 16.612 -11.067 1.00 83.25 95 GLY A N 1
ATOM 674 C CA . GLY A 1 95 ? 7.620 16.070 -12.355 1.00 83.25 95 GLY A CA 1
ATOM 675 C C . GLY A 1 95 ? 7.478 14.552 -12.498 1.00 83.25 95 GLY A C 1
ATOM 676 O O . GLY A 1 95 ? 7.528 14.065 -13.632 1.00 83.25 95 GLY A O 1
ATOM 677 N N . GLU A 1 96 ? 7.220 13.828 -11.407 1.00 83.94 96 GLU A N 1
ATOM 678 C CA . GLU A 1 96 ? 6.844 12.415 -11.453 1.00 83.94 96 GLU A CA 1
ATOM 679 C C . GLU A 1 96 ? 5.460 12.273 -12.092 1.00 83.94 96 GLU A C 1
ATOM 681 O O . GLU A 1 96 ? 4.504 12.974 -11.752 1.00 83.94 96 GLU A O 1
ATOM 686 N N . ARG A 1 97 ? 5.346 11.387 -13.083 1.00 66.12 97 ARG A N 1
ATOM 687 C CA . ARG A 1 97 ? 4.098 11.166 -13.819 1.00 66.12 97 ARG A CA 1
ATOM 688 C C . ARG A 1 97 ? 3.819 9.683 -13.911 1.00 66.12 97 ARG A C 1
ATOM 690 O O . ARG A 1 97 ? 4.487 9.005 -14.680 1.00 66.12 97 ARG A O 1
ATOM 697 N N . ARG A 1 98 ? 2.745 9.259 -13.236 1.00 69.31 98 ARG A N 1
ATOM 698 C CA . ARG A 1 98 ? 2.2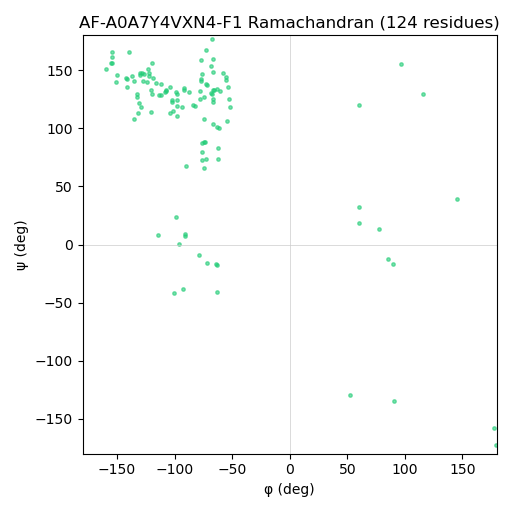20 7.885 -13.201 1.00 69.31 98 ARG A CA 1
ATOM 699 C C . ARG A 1 98 ? 3.234 6.877 -12.656 1.00 69.31 98 ARG A C 1
ATOM 701 O O . ARG A 1 98 ? 4.271 6.635 -13.255 1.00 69.31 98 ARG A O 1
ATOM 708 N N . GLY A 1 99 ? 2.859 6.214 -11.573 1.00 71.56 99 GLY A N 1
ATOM 709 C CA . GLY A 1 99 ? 3.590 5.071 -11.043 1.00 71.56 99 GLY A CA 1
ATOM 710 C C . GLY A 1 99 ? 2.642 3.911 -10.794 1.00 71.56 99 GLY A C 1
ATOM 711 O O . GLY A 1 99 ? 1.482 4.127 -10.444 1.00 71.56 99 GLY A O 1
ATOM 712 N N . ALA A 1 100 ? 3.112 2.680 -10.981 1.00 86.31 100 ALA A N 1
ATOM 713 C CA . ALA A 1 100 ? 2.424 1.522 -10.432 1.00 86.31 100 ALA A CA 1
ATOM 714 C C . ALA A 1 100 ? 2.707 1.416 -8.925 1.00 86.31 100 ALA A C 1
ATOM 716 O O . ALA A 1 100 ? 3.833 1.638 -8.481 1.00 86.31 100 ALA A O 1
ATOM 717 N N . ALA A 1 101 ? 1.694 1.042 -8.144 1.00 92.25 101 ALA A N 1
ATOM 718 C CA . ALA A 1 101 ? 1.860 0.618 -6.757 1.00 92.25 101 ALA A CA 1
ATOM 719 C C . ALA A 1 101 ? 1.768 -0.911 -6.695 1.00 92.25 101 ALA A C 1
ATOM 721 O O . ALA A 1 101 ? 0.781 -1.496 -7.143 1.00 92.25 101 ALA A O 1
ATOM 722 N N . THR A 1 102 ? 2.792 -1.553 -6.142 1.00 93.75 102 THR A N 1
ATOM 723 C CA . THR A 1 102 ? 2.899 -3.011 -6.042 1.00 93.75 102 THR A CA 1
ATOM 724 C C . THR A 1 102 ? 3.002 -3.419 -4.582 1.00 93.75 102 THR A C 1
ATOM 726 O O . THR A 1 102 ? 3.787 -2.852 -3.826 1.00 93.75 102 THR A O 1
ATOM 729 N N . VAL A 1 103 ? 2.223 -4.420 -4.181 1.00 96.88 103 VAL A N 1
ATOM 730 C CA . VAL A 1 103 ? 2.367 -5.046 -2.864 1.00 96.88 103 VAL A CA 1
ATOM 731 C C . VAL A 1 103 ? 3.563 -5.988 -2.923 1.00 96.88 103 VAL A C 1
ATOM 733 O O . VAL A 1 103 ? 3.630 -6.838 -3.807 1.00 96.88 103 VAL A O 1
ATOM 736 N N . ILE A 1 104 ? 4.512 -5.813 -2.009 1.00 97.25 104 ILE A N 1
ATOM 737 C CA . ILE A 1 104 ? 5.734 -6.620 -1.937 1.00 97.25 104 ILE A CA 1
ATOM 738 C C . ILE A 1 104 ? 5.605 -7.685 -0.859 1.00 97.25 104 ILE A C 1
ATOM 740 O O . ILE A 1 104 ? 6.010 -8.822 -1.076 1.00 97.25 104 ILE A O 1
ATOM 744 N N . ASP A 1 105 ? 5.043 -7.312 0.289 1.00 98.06 105 ASP A N 1
ATOM 745 C CA . ASP A 1 105 ? 4.857 -8.226 1.406 1.00 98.06 105 ASP A CA 1
ATOM 746 C C . ASP A 1 105 ? 3.686 -7.791 2.292 1.00 98.06 105 ASP A C 1
ATOM 748 O O . ASP A 1 105 ? 3.310 -6.615 2.306 1.00 98.06 105 ASP A O 1
ATOM 752 N N . VAL A 1 106 ? 3.105 -8.735 3.029 1.00 98.25 106 VAL A N 1
ATOM 753 C CA . VAL A 1 106 ? 1.975 -8.508 3.935 1.00 98.25 106 VAL A CA 1
ATOM 754 C C . VAL A 1 106 ? 2.155 -9.352 5.186 1.00 98.25 106 VAL A C 1
ATOM 756 O O . VAL A 1 106 ? 2.463 -10.539 5.100 1.00 98.25 106 VAL A O 1
ATOM 759 N N . ALA A 1 107 ? 1.905 -8.755 6.348 1.00 98.25 107 ALA A N 1
ATOM 760 C CA . ALA A 1 107 ? 1.801 -9.466 7.612 1.00 98.25 107 ALA A CA 1
ATOM 761 C C . ALA A 1 107 ? 0.342 -9.521 8.072 1.00 98.25 107 ALA A C 1
ATOM 763 O O . ALA A 1 107 ? -0.367 -8.508 8.089 1.00 98.25 107 ALA A O 1
ATOM 764 N N . GLY A 1 108 ? -0.079 -10.718 8.472 1.00 97.06 108 GLY A N 1
ATOM 765 C CA . GLY A 1 108 ? -1.394 -10.971 9.033 1.00 97.06 108 GLY A CA 1
ATOM 766 C C . GLY A 1 108 ? -1.625 -10.325 10.400 1.00 97.06 108 GLY A C 1
ATOM 767 O O . GLY A 1 108 ? -0.718 -9.729 10.986 1.00 97.06 108 GLY A O 1
ATOM 768 N N . PRO A 1 109 ? -2.844 -10.470 10.947 1.00 96.12 109 PRO A N 1
ATOM 769 C CA . PRO A 1 109 ? -3.183 -9.999 12.291 1.00 96.12 109 PRO A CA 1
ATOM 770 C C . PRO A 1 109 ? -2.378 -10.691 13.404 1.00 96.12 109 PRO A C 1
ATOM 772 O O . PRO A 1 109 ? -2.330 -10.216 14.532 1.00 96.12 109 PRO A O 1
ATOM 775 N N . ASP A 1 110 ? -1.768 -11.828 13.090 1.00 95.88 110 ASP A N 1
ATOM 776 C CA . ASP A 1 110 ? -0.905 -12.642 13.941 1.00 95.88 110 ASP A CA 1
ATOM 777 C C . ASP A 1 110 ? 0.583 -12.262 13.835 1.00 95.88 110 ASP A C 1
ATOM 779 O O . ASP A 1 110 ? 1.433 -12.959 14.388 1.00 95.88 110 ASP A O 1
ATOM 783 N N . ASN A 1 111 ? 0.908 -11.169 13.133 1.00 94.38 111 ASN A N 1
ATOM 784 C CA . ASN A 1 111 ? 2.272 -10.735 12.814 1.00 94.38 111 ASN A CA 1
ATOM 785 C C . ASN A 1 111 ? 3.080 -11.756 11.993 1.00 94.38 111 ASN A C 1
ATOM 787 O O . ASN A 1 111 ? 4.308 -11.670 11.931 1.00 94.38 111 ASN A O 1
ATOM 791 N N . ALA A 1 112 ? 2.415 -12.716 11.345 1.00 97.00 112 ALA A N 1
ATOM 792 C CA . ALA A 1 112 ? 3.064 -13.657 10.448 1.00 97.00 112 ALA A CA 1
ATOM 793 C C . ALA A 1 112 ? 3.035 -13.134 9.008 1.00 97.00 112 ALA A C 1
ATOM 795 O O . ALA A 1 112 ? 1.999 -12.688 8.509 1.00 97.00 112 ALA A O 1
ATOM 796 N N . ILE A 1 113 ? 4.172 -13.233 8.321 1.00 97.69 113 ILE A N 1
ATOM 797 C CA . ILE A 1 113 ? 4.265 -12.922 6.894 1.00 97.69 113 ILE A CA 1
ATOM 798 C C . ILE A 1 113 ? 3.395 -13.892 6.087 1.00 97.69 113 ILE A C 1
ATOM 800 O O . ILE A 1 113 ? 3.422 -15.109 6.301 1.00 97.69 113 ILE A O 1
ATOM 804 N N . ARG A 1 114 ? 2.616 -13.359 5.141 1.00 96.44 114 ARG A N 1
ATOM 805 C CA . ARG A 1 114 ? 1.805 -14.159 4.224 1.00 96.44 114 ARG A CA 1
ATOM 806 C C . ARG A 1 114 ? 2.729 -14.952 3.301 1.00 96.44 114 ARG A C 1
ATOM 808 O O . ARG A 1 114 ? 3.544 -14.396 2.580 1.00 96.44 114 ARG A O 1
ATOM 815 N N . ALA A 1 115 ? 2.547 -16.271 3.258 1.00 95.00 115 ALA A N 1
ATOM 816 C CA . ALA A 1 115 ? 3.328 -17.145 2.375 1.00 95.00 115 ALA A CA 1
ATOM 817 C C . ALA A 1 115 ? 3.091 -16.874 0.873 1.00 95.00 115 ALA A C 1
ATOM 819 O O . ALA A 1 115 ? 3.853 -17.339 0.026 1.00 95.00 115 ALA A O 1
ATOM 820 N N . SER A 1 116 ? 2.008 -16.171 0.531 1.00 93.94 116 SER A N 1
ATOM 821 C CA . SER A 1 116 ? 1.652 -15.820 -0.837 1.00 93.94 116 SER A CA 1
ATOM 822 C C . SER A 1 116 ?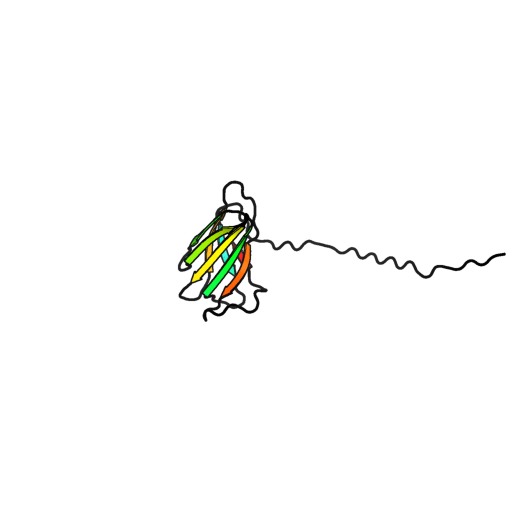 0.858 -14.515 -0.863 1.00 93.94 116 SER A C 1
ATOM 824 O O . SER A 1 116 ? -0.017 -14.308 -0.025 1.00 93.94 116 SER A O 1
ATOM 826 N N . ILE A 1 117 ? 1.150 -13.668 -1.850 1.00 94.88 117 ILE A N 1
ATOM 827 C CA . ILE A 1 117 ? 0.494 -12.375 -2.089 1.00 94.88 117 ILE A CA 1
ATOM 828 C C . ILE A 1 117 ? -0.331 -12.235 -3.399 1.00 94.88 117 ILE A C 1
ATOM 830 O O . ILE A 1 117 ? -0.779 -11.123 -3.687 1.00 94.88 117 ILE A O 1
ATOM 834 N N . PRO A 1 118 ? -0.600 -13.270 -4.228 1.00 94.62 118 PRO A N 1
ATOM 835 C CA . PRO A 1 118 ? -1.572 -13.143 -5.313 1.00 94.62 118 PRO A CA 1
ATOM 836 C C . PRO A 1 118 ? -2.937 -12.643 -4.819 1.00 94.62 118 PRO A C 1
ATOM 838 O O . PRO A 1 118 ? -3.458 -13.108 -3.807 1.00 94.62 118 PRO A O 1
ATOM 841 N N . GLY A 1 119 ? -3.525 -11.698 -5.553 1.00 93.75 119 GLY A N 1
ATOM 842 C CA . GLY A 1 119 ? -4.818 -11.086 -5.223 1.00 93.75 119 GLY A CA 1
ATOM 843 C C . GLY A 1 119 ? -4.729 -9.847 -4.328 1.00 93.75 119 GLY A C 1
ATOM 844 O O . GLY A 1 119 ? -5.679 -9.061 -4.307 1.00 93.75 119 GLY A O 1
ATOM 845 N N . TYR A 1 120 ? -3.591 -9.624 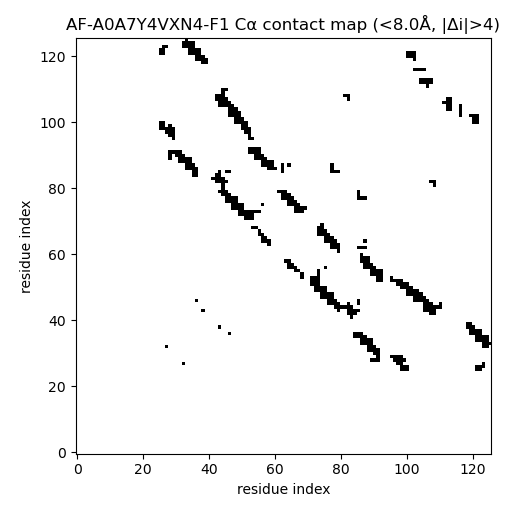-3.661 1.00 96.12 120 TYR A N 1
ATOM 846 C CA . TYR A 1 120 ? -3.308 -8.359 -2.991 1.00 96.12 120 TYR A CA 1
ATOM 847 C C . TYR A 1 120 ? -3.012 -7.270 -4.020 1.00 96.12 120 TYR A C 1
ATOM 849 O O . TYR A 1 120 ? -2.313 -7.495 -5.009 1.00 96.12 120 TYR A O 1
ATOM 857 N N . ARG A 1 121 ? -3.546 -6.073 -3.785 1.00 95.50 121 ARG A N 1
ATOM 858 C CA . ARG A 1 121 ? -3.321 -4.905 -4.646 1.00 95.50 121 ARG A CA 1
ATOM 859 C C . ARG A 1 121 ? -3.497 -3.611 -3.870 1.00 95.50 121 ARG A C 1
ATOM 861 O O . ARG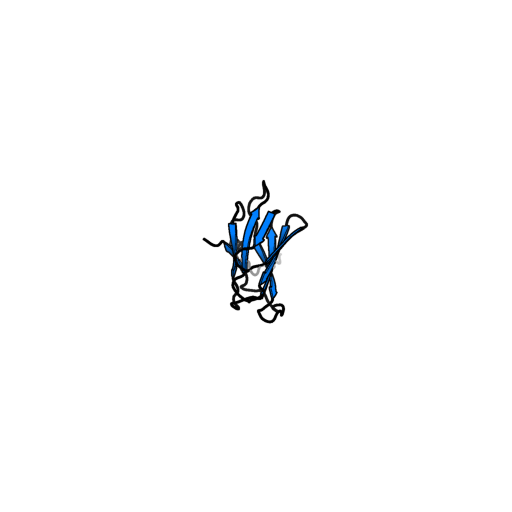 A 1 121 ? -4.071 -3.608 -2.785 1.00 95.50 121 ARG A O 1
ATOM 868 N N . VAL A 1 122 ? -3.040 -2.517 -4.461 1.00 95.06 122 VAL A N 1
ATOM 869 C CA . VAL A 1 122 ? -3.273 -1.165 -3.954 1.00 95.06 122 VAL A CA 1
ATOM 870 C C . VAL A 1 122 ? -4.271 -0.471 -4.870 1.00 95.06 122 VAL A C 1
ATOM 872 O O . VAL A 1 122 ? -4.123 -0.509 -6.090 1.00 95.06 122 VAL A O 1
ATOM 875 N N . GLU A 1 123 ? -5.287 0.153 -4.286 1.00 94.12 123 GLU A N 1
ATOM 876 C CA . GLU A 1 123 ? -6.310 0.907 -5.013 1.00 94.12 123 GLU A CA 1
ATOM 877 C C . GLU A 1 123 ? -6.384 2.342 -4.505 1.00 94.12 123 GLU A C 1
ATOM 879 O O . GLU A 1 123 ? -6.137 2.598 -3.326 1.00 94.12 123 GLU A O 1
ATOM 884 N N . ALA A 1 124 ? -6.780 3.263 -5.385 1.00 92.50 124 ALA A N 1
ATOM 885 C CA . ALA A 1 124 ? -7.170 4.602 -4.974 1.00 92.50 124 ALA A CA 1
ATOM 886 C C . ALA A 1 124 ? -8.526 4.568 -4.260 1.00 92.50 124 ALA A C 1
ATOM 888 O O . ALA A 1 124 ? -9.458 3.895 -4.706 1.00 92.50 124 ALA A O 1
ATOM 889 N N . VAL A 1 125 ? -8.630 5.311 -3.163 1.00 90.44 125 VAL A N 1
ATOM 890 C CA . VAL A 1 125 ? -9.895 5.573 -2.478 1.00 90.44 125 VAL A CA 1
ATOM 891 C C . VAL A 1 125 ? -10.564 6.749 -3.193 1.00 90.44 125 VAL A C 1
ATOM 893 O O . VAL A 1 125 ? -9.958 7.813 -3.317 1.00 90.44 125 VAL A O 1
ATOM 896 N N . GLN A 1 126 ? -11.769 6.522 -3.723 1.00 69.81 126 GLN A N 1
ATOM 897 C CA . GLN A 1 126 ? -12.610 7.552 -4.349 1.00 69.81 126 GLN A CA 1
ATOM 898 C C . GLN A 1 126 ? -13.523 8.214 -3.322 1.00 69.81 126 GLN A C 1
ATOM 900 O O . GLN A 1 126 ? -14.006 7.485 -2.424 1.00 69.81 126 GLN A O 1
#

Secondary structure (DSSP, 8-state):
-----------------------------SS-EEEEEE-TTSSEEEEEEEEEB-EEEEE-TT-EEEEEEETTEEEEEEEEEEEE--EEEEEEPTT-----EEEEEEE-TTSPBPS--TT-EEEE--

Nearest PDB structures (foldseek):
  2czn-assembly1_A  TM=4.635E-01  e=3.098E-01  Pyrococcus furiosus
  1hn0-assembly1_A  TM=7.351E-01  e=2.495E+00  Proteus vulgaris

Foldseek 3Di:
DDDDDDDPDPPPPPPPPPPPPPPPPAEWQQAWFKKWKDDPVFWFFKFKKKKAADWDKADDDQWDWDWDQDPRIIIIITGHLQTHITMIIIGGDPPDGGIHMDTDWTAGNVRHTDPDDPPIGMHTDD

Radius of gyration: 22.94 Å; Cα contacts (8 Å, |Δi|>4): 272; chains: 1; bounding box: 29×55×82 Å